Protein AF-A0A9P1M5T1-F1 (afdb_monomer_lite)

Sequence (153 aa):
MASPPPPTAIHLRQPTRHSHLLLRPLNAPEVPLSQATHLRFPHANNAVIPVAASTRFATSGGENAVNVRSIYFAWLNREVAIPEYNASAAKLNAELASAGGEGSAVHNLAFVERLDLIAWLEGASEESEYIKPLEGDRAGDAAARAPPRPRLG

Secondary structure (DSSP, 8-state):
-PPPPPPPEEE------S---------S----TTT-SEEEETTTTTEEEETT-EEEEE-TT-S-EEEHHHHHHHHHTTTS-HHHHHHHHHHHHHHHHHTT-TT-PPP---HHHHHHHHHHHTTS-S--TTBPPPTTGGGTTTGGGPPPPP---

Radius of gyration: 20.06 Å; chains: 1; bounding box: 44×50×68 Å

Structure (mmCIF, N/CA/C/O backbone):
data_AF-A0A9P1M5T1-F1
#
_entry.id   AF-A0A9P1M5T1-F1
#
loop_
_atom_site.group_PDB
_atom_site.id
_atom_site.type_symbol
_atom_site.label_atom_id
_atom_site.label_alt_id
_atom_site.label_comp_id
_atom_site.label_asym_id
_atom_site.label_entity_id
_atom_site.label_seq_id
_atom_site.pdbx_PDB_ins_code
_atom_site.Cartn_x
_atom_site.Cartn_y
_atom_site.Cartn_z
_atom_site.occupancy
_atom_site.B_iso_or_equiv
_atom_site.auth_seq_id
_atom_site.auth_comp_id
_atom_site.auth_asym_id
_atom_site.auth_atom_id
_atom_site.pdbx_PDB_model_num
ATOM 1 N N . MET A 1 1 ? -23.490 -17.708 23.118 1.00 45.53 1 MET A N 1
ATOM 2 C CA . MET A 1 1 ? -22.340 -17.576 22.197 1.00 45.53 1 MET A CA 1
ATOM 3 C C . MET A 1 1 ? -22.617 -16.379 21.303 1.00 45.53 1 MET A C 1
ATOM 5 O O . MET A 1 1 ? -23.613 -16.407 20.594 1.00 45.53 1 MET A O 1
ATOM 9 N N . ALA A 1 2 ? -21.850 -15.295 21.432 1.00 44.91 2 ALA A N 1
ATOM 10 C CA . ALA A 1 2 ? -22.025 -14.107 20.597 1.00 44.91 2 ALA A CA 1
ATOM 11 C C . ALA A 1 2 ? -21.508 -14.398 19.178 1.00 44.91 2 ALA A C 1
ATOM 13 O O . ALA A 1 2 ? -20.435 -14.979 19.025 1.00 44.91 2 ALA A O 1
ATOM 14 N N . SER A 1 3 ? -22.288 -14.034 18.158 1.00 34.41 3 SER A N 1
ATOM 15 C CA . SER A 1 3 ? -21.870 -14.105 16.754 1.00 34.41 3 SER A CA 1
ATOM 16 C C . SER A 1 3 ? -20.644 -13.209 16.538 1.00 34.41 3 SER A C 1
ATOM 18 O O . SER A 1 3 ? -20.644 -12.089 17.058 1.00 34.41 3 SER A O 1
ATOM 20 N N . PRO A 1 4 ? -19.618 -13.639 15.780 1.00 40.88 4 PRO A N 1
ATOM 21 C CA . PRO A 1 4 ? -18.522 -12.750 15.415 1.00 40.88 4 PRO A CA 1
ATOM 22 C C . PRO A 1 4 ? -19.064 -11.560 14.602 1.00 40.88 4 PRO A C 1
ATOM 24 O O . PRO A 1 4 ? -20.007 -11.739 13.819 1.00 40.88 4 PRO A O 1
ATOM 27 N N . PRO A 1 5 ? -18.516 -10.345 14.788 1.00 43.56 5 PRO A N 1
ATOM 28 C CA . PRO A 1 5 ? -18.918 -9.184 14.004 1.00 43.56 5 PRO A CA 1
ATOM 29 C C . PRO A 1 5 ? -18.584 -9.388 12.513 1.00 43.56 5 PRO A C 1
ATOM 31 O O . PRO A 1 5 ? -17.605 -10.067 12.189 1.00 43.56 5 PRO A O 1
ATOM 34 N N . PRO A 1 6 ? -19.382 -8.818 11.590 1.00 48.81 6 PRO A N 1
ATOM 35 C CA . PRO A 1 6 ? -19.120 -8.914 10.158 1.00 48.81 6 PRO A CA 1
ATOM 36 C C . PRO A 1 6 ? -17.822 -8.177 9.768 1.00 48.81 6 PRO A C 1
ATOM 38 O O . PRO A 1 6 ? -17.468 -7.181 10.401 1.00 48.81 6 PRO A O 1
ATOM 41 N N . PRO A 1 7 ? -17.113 -8.630 8.717 1.00 47.75 7 PRO A N 1
ATOM 42 C CA . PRO A 1 7 ? -15.858 -8.023 8.278 1.00 47.75 7 PRO A CA 1
ATOM 43 C C . PRO A 1 7 ? -16.073 -6.622 7.688 1.00 47.75 7 PRO A C 1
ATOM 45 O O . PRO A 1 7 ? -16.851 -6.446 6.752 1.00 47.75 7 PRO A O 1
ATOM 48 N N . THR A 1 8 ? -15.341 -5.634 8.202 1.00 67.19 8 THR A N 1
ATOM 49 C CA . THR A 1 8 ? -15.358 -4.242 7.723 1.00 67.19 8 THR A CA 1
ATOM 50 C C . THR A 1 8 ? -14.369 -4.033 6.572 1.00 67.19 8 THR A C 1
ATOM 52 O O . THR A 1 8 ? -13.182 -4.352 6.725 1.00 67.19 8 THR A O 1
ATOM 55 N N . ALA A 1 9 ? -14.834 -3.501 5.432 1.00 63.81 9 ALA A N 1
ATOM 56 C CA . ALA A 1 9 ? -14.066 -3.461 4.184 1.00 63.81 9 ALA A CA 1
ATOM 57 C C . ALA A 1 9 ? -13.968 -2.068 3.539 1.00 63.81 9 ALA A C 1
ATOM 59 O O . ALA A 1 9 ? -14.919 -1.291 3.571 1.00 63.81 9 ALA A O 1
ATOM 60 N N . ILE A 1 10 ? -12.836 -1.792 2.884 1.00 63.75 10 ILE A N 1
ATOM 61 C CA . ILE A 1 10 ? -12.654 -0.625 2.003 1.00 63.75 10 ILE A CA 1
ATOM 62 C C . ILE A 1 10 ? -12.825 -1.042 0.544 1.00 63.75 10 ILE A C 1
ATOM 64 O O . ILE A 1 10 ? -12.342 -2.098 0.125 1.00 63.75 10 ILE A O 1
ATOM 68 N N . HIS A 1 11 ? -13.496 -0.191 -0.232 1.00 55.16 11 HIS A N 1
ATOM 69 C CA . HIS A 1 11 ? -13.707 -0.364 -1.664 1.00 55.16 11 HIS A CA 1
ATOM 70 C C . HIS A 1 11 ? -12.703 0.477 -2.466 1.00 55.16 11 HIS A C 1
ATOM 72 O O . HIS A 1 11 ? -12.735 1.703 -2.411 1.00 55.16 11 HIS A O 1
ATOM 78 N N . LEU A 1 12 ? -11.855 -0.163 -3.278 1.00 51.12 12 LEU A N 1
ATOM 79 C CA . LEU A 1 12 ? -11.009 0.556 -4.237 1.00 51.12 12 LEU A CA 1
ATOM 80 C C . LEU A 1 12 ? -1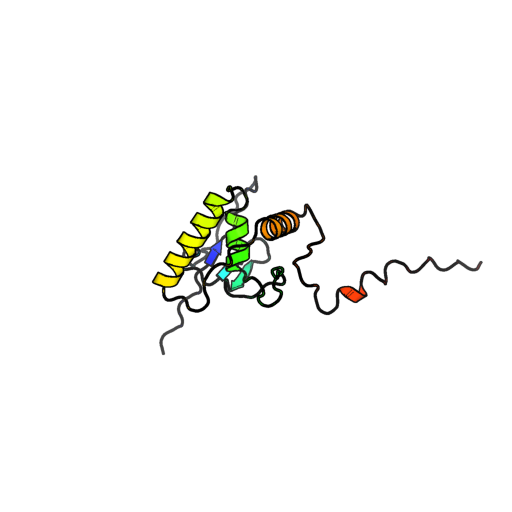1.865 0.997 -5.442 1.00 51.12 12 LEU A C 1
ATOM 82 O O . LEU A 1 12 ? -12.302 0.161 -6.237 1.00 51.12 12 LEU A O 1
ATOM 86 N N . ARG A 1 13 ? -12.124 2.304 -5.582 1.00 44.94 13 ARG A N 1
ATOM 87 C CA . ARG A 1 13 ? -12.742 2.896 -6.784 1.00 44.94 13 ARG A CA 1
ATOM 88 C C . ARG A 1 13 ? -11.647 3.425 -7.713 1.00 44.94 13 ARG A C 1
ATOM 90 O O . ARG A 1 13 ? -10.882 4.295 -7.315 1.00 44.94 13 ARG A O 1
ATOM 97 N N . GLN A 1 14 ? -11.599 2.933 -8.950 1.00 43.69 14 GLN A N 1
ATOM 98 C CA . GLN A 1 14 ? -10.893 3.601 -10.051 1.00 43.69 14 GLN A CA 1
ATOM 99 C C . GLN A 1 14 ? -11.877 4.450 -10.879 1.00 43.69 14 GLN A C 1
ATOM 101 O O . GLN A 1 14 ? -13.078 4.158 -10.863 1.00 43.69 14 GLN A O 1
ATOM 106 N N . PRO A 1 15 ? -11.413 5.495 -11.596 1.00 40.69 15 PRO A N 1
ATOM 107 C CA . PRO A 1 15 ? -12.264 6.320 -12.443 1.00 40.69 15 PRO A CA 1
ATOM 108 C C . PRO A 1 15 ? -12.523 5.608 -13.776 1.00 40.69 15 PRO A C 1
ATOM 110 O O . PRO A 1 15 ? -11.930 5.930 -14.800 1.00 40.69 15 PRO A O 1
ATOM 113 N N . THR A 1 16 ? -13.428 4.634 -13.796 1.00 44.62 16 THR A N 1
ATOM 114 C CA . THR A 1 16 ? -13.945 4.108 -15.060 1.00 44.62 16 THR A CA 1
ATOM 115 C C . THR A 1 16 ? -15.142 4.937 -15.504 1.00 44.62 16 THR A C 1
ATOM 117 O O . THR A 1 16 ? -16.224 4.920 -14.916 1.00 44.62 16 THR A O 1
ATOM 120 N N . ARG A 1 17 ? -14.932 5.700 -16.584 1.00 53.38 17 ARG A N 1
ATOM 121 C CA . ARG A 1 17 ? -16.018 6.168 -17.444 1.00 53.38 17 ARG A CA 1
ATOM 122 C C . ARG A 1 17 ? -16.860 4.952 -17.856 1.00 53.38 17 ARG A C 1
ATOM 124 O O . ARG A 1 17 ? -16.313 3.971 -18.340 1.00 53.38 17 ARG A O 1
ATOM 131 N N . HIS A 1 18 ? -18.173 5.134 -17.764 1.00 43.47 18 HIS A N 1
ATOM 132 C CA . HIS A 1 18 ? -19.270 4.329 -18.310 1.00 43.47 18 HIS A CA 1
ATOM 133 C C . HIS A 1 18 ? -19.909 3.221 -17.450 1.00 43.47 18 HIS A C 1
ATOM 135 O O . HIS A 1 18 ? -19.375 2.141 -17.232 1.00 43.47 18 HIS A O 1
ATOM 141 N N . SER A 1 19 ? -21.178 3.532 -17.149 1.00 43.72 19 SER A N 1
ATOM 142 C CA . SER A 1 19 ? -22.359 2.661 -17.199 1.00 43.72 19 SER A CA 1
ATOM 143 C C . SER A 1 19 ? -22.748 1.884 -15.941 1.00 43.72 19 SER A C 1
ATOM 145 O O . SER A 1 19 ? -22.514 0.696 -15.764 1.00 43.72 19 SER A O 1
ATOM 147 N N . HIS A 1 20 ? -23.470 2.640 -15.117 1.00 69.25 20 HIS A N 1
ATOM 148 C CA . HIS A 1 20 ? -24.554 2.275 -14.211 1.00 69.25 20 HIS A CA 1
ATOM 149 C C . HIS A 1 20 ? -25.398 1.054 -14.638 1.00 69.25 20 HIS A C 1
ATOM 151 O O . HIS A 1 20 ? -26.115 1.150 -15.626 1.00 69.25 20 HIS A O 1
ATOM 157 N N . LEU A 1 21 ? -25.410 -0.012 -13.823 1.00 42.72 21 LEU A N 1
ATOM 158 C CA . LEU A 1 21 ? -26.561 -0.908 -13.599 1.00 42.72 21 LEU A CA 1
ATOM 159 C C . LEU A 1 21 ? -26.495 -1.532 -12.182 1.00 42.72 21 LEU A C 1
ATOM 161 O O . LEU A 1 21 ? -25.832 -2.529 -11.925 1.00 42.72 21 LEU A O 1
ATOM 165 N N . LEU A 1 22 ? -27.149 -0.827 -11.258 1.00 53.03 22 LEU A N 1
ATOM 166 C CA . LEU A 1 22 ? -27.999 -1.258 -10.137 1.00 53.03 22 LEU A CA 1
ATOM 167 C C . LEU A 1 22 ? -27.787 -2.612 -9.394 1.00 53.03 22 LEU A C 1
ATOM 169 O O . LEU A 1 22 ? -28.051 -3.693 -9.905 1.00 53.03 22 LEU A O 1
ATOM 173 N N . LEU A 1 23 ? -27.561 -2.436 -8.077 1.00 50.22 23 LEU A N 1
ATOM 174 C CA . LEU A 1 23 ? -28.155 -3.133 -6.913 1.00 50.22 23 LEU A CA 1
ATOM 175 C C . LEU A 1 23 ? -27.568 -4.477 -6.430 1.00 50.22 23 LEU A C 1
ATOM 177 O O . LEU A 1 23 ? -28.060 -5.559 -6.738 1.00 50.22 23 LEU A O 1
ATOM 181 N N . ARG A 1 24 ? -26.651 -4.381 -5.454 1.00 46.03 24 ARG A N 1
ATOM 182 C CA . ARG A 1 24 ? -26.610 -5.272 -4.274 1.00 46.03 24 ARG A CA 1
ATOM 183 C C . ARG A 1 24 ? -26.333 -4.434 -3.017 1.00 46.03 24 ARG A C 1
ATOM 185 O O . ARG A 1 24 ? -25.460 -3.570 -3.087 1.00 46.03 24 ARG A O 1
ATOM 192 N N . PRO A 1 25 ? -27.008 -4.664 -1.875 1.00 50.62 25 PRO A N 1
ATOM 193 C CA . PRO A 1 25 ? -26.605 -4.058 -0.613 1.00 50.62 25 PRO A CA 1
ATOM 194 C C . PRO A 1 25 ? -25.307 -4.737 -0.153 1.00 50.62 25 PRO A C 1
ATOM 196 O O . PRO A 1 25 ? -25.270 -5.926 0.159 1.00 50.62 25 PRO A O 1
ATOM 199 N N . LEU A 1 26 ? -24.207 -3.990 -0.193 1.00 48.00 26 LEU A N 1
ATOM 200 C CA . LEU A 1 26 ? -22.866 -4.438 0.177 1.00 48.00 26 LEU A CA 1
ATOM 201 C C . LEU A 1 26 ? -22.722 -4.213 1.685 1.00 48.00 26 LEU A C 1
ATOM 203 O O . LEU A 1 26 ? -22.182 -3.199 2.098 1.00 48.00 26 LEU A O 1
ATOM 207 N N . ASN A 1 27 ? -23.307 -5.083 2.509 1.00 56.22 27 ASN A N 1
ATOM 208 C CA . ASN A 1 27 ? -23.524 -4.790 3.931 1.00 56.22 27 ASN A CA 1
ATOM 209 C C . ASN A 1 27 ? -22.268 -4.984 4.812 1.00 56.22 27 ASN A C 1
ATOM 211 O O . ASN A 1 27 ? -22.270 -5.758 5.764 1.00 56.22 27 ASN A O 1
ATOM 215 N N . ALA A 1 28 ? -21.198 -4.260 4.489 1.00 56.06 28 ALA A N 1
ATOM 216 C CA . ALA A 1 28 ? -20.172 -3.857 5.437 1.00 56.06 28 ALA A CA 1
ATOM 217 C C . ALA A 1 28 ? -20.010 -2.336 5.295 1.00 56.06 28 ALA A C 1
ATOM 219 O O . ALA A 1 28 ? -19.860 -1.866 4.164 1.00 56.06 28 ALA A O 1
ATOM 220 N N . PRO A 1 29 ? -20.085 -1.558 6.388 1.00 64.75 29 PRO A N 1
ATOM 221 C CA . PRO A 1 29 ? -19.858 -0.125 6.305 1.00 64.75 29 PRO A CA 1
ATOM 222 C C . PRO A 1 29 ? -18.446 0.125 5.770 1.00 64.75 29 PRO A C 1
ATOM 224 O O . PRO A 1 29 ? -17.488 -0.521 6.198 1.00 64.75 29 PRO A O 1
ATOM 227 N N . GLU A 1 30 ? -18.331 1.045 4.816 1.00 71.06 30 GLU A N 1
ATOM 228 C CA . GLU A 1 30 ? -17.032 1.568 4.413 1.00 71.06 30 GLU A CA 1
ATOM 229 C C . GLU A 1 30 ? -16.430 2.296 5.614 1.00 71.06 30 GLU A C 1
ATOM 231 O O . GLU A 1 30 ? -17.093 3.117 6.252 1.00 71.06 30 GLU A O 1
ATOM 236 N N . VAL A 1 31 ? -15.188 1.959 5.947 1.00 84.06 31 VAL A N 1
ATOM 237 C CA . VAL A 1 31 ? -14.485 2.539 7.092 1.00 84.06 31 VAL A CA 1
ATOM 238 C C . VAL A 1 31 ? -13.118 3.066 6.689 1.00 84.06 31 VAL A C 1
ATOM 240 O O . VAL A 1 31 ? -12.552 2.601 5.702 1.00 84.06 31 VAL A O 1
ATOM 243 N N . PRO A 1 32 ? -12.543 4.007 7.452 1.00 87.50 32 PRO A N 1
ATOM 244 C CA . PRO A 1 32 ? -11.163 4.432 7.261 1.00 87.50 32 PRO A CA 1
ATOM 245 C C . PRO A 1 32 ? -10.167 3.265 7.334 1.00 87.50 32 PRO A C 1
ATOM 247 O O . PRO A 1 32 ? -10.408 2.256 8.001 1.00 87.50 32 PRO A O 1
ATOM 250 N N . LEU A 1 33 ? -8.997 3.420 6.699 1.00 88.69 33 LEU A N 1
ATOM 251 C CA . LEU A 1 33 ? -7.944 2.389 6.678 1.00 88.69 33 LEU A CA 1
ATOM 252 C C . LEU A 1 33 ? -7.439 2.017 8.081 1.00 88.69 33 LEU A C 1
ATOM 254 O O . LEU A 1 33 ? -7.001 0.885 8.290 1.00 88.69 33 LEU A O 1
ATOM 258 N N . SER A 1 34 ? -7.573 2.934 9.043 1.00 88.75 34 SER A N 1
ATOM 259 C CA . SER A 1 34 ? -7.295 2.716 10.464 1.00 88.75 34 SER A CA 1
ATOM 260 C C . SER A 1 34 ? -8.258 1.737 11.151 1.00 88.75 34 SER A C 1
ATOM 262 O O . SER A 1 34 ? -7.917 1.174 12.185 1.00 88.75 34 SER A O 1
ATOM 264 N N . GLN A 1 35 ? -9.436 1.484 10.573 1.00 87.12 35 GLN A N 1
ATOM 265 C CA . GLN A 1 35 ? -10.468 0.585 11.113 1.00 87.12 35 GLN A CA 1
ATOM 266 C C . GLN A 1 35 ? -10.740 -0.632 10.216 1.00 87.12 35 GLN A C 1
ATOM 268 O O . GLN A 1 35 ? -11.452 -1.559 10.607 1.00 87.12 35 GLN A O 1
ATOM 273 N N . ALA A 1 36 ? -10.203 -0.638 8.997 1.00 87.50 36 ALA A N 1
ATOM 274 C CA . ALA A 1 36 ? -10.430 -1.709 8.043 1.00 87.50 36 ALA A CA 1
ATOM 275 C C . ALA A 1 36 ? -9.715 -3.000 8.457 1.00 87.50 36 ALA A C 1
ATOM 277 O O . ALA A 1 36 ? -8.554 -2.990 8.878 1.00 87.50 36 ALA A O 1
ATOM 278 N N . THR A 1 37 ? -10.405 -4.125 8.261 1.00 88.75 37 THR A N 1
ATOM 279 C CA . THR A 1 37 ? -9.846 -5.477 8.439 1.00 88.75 37 THR A CA 1
ATOM 280 C C . THR A 1 37 ? -9.628 -6.176 7.102 1.00 88.75 37 THR A C 1
ATOM 282 O O . THR A 1 37 ? -8.746 -7.026 6.987 1.00 88.75 37 THR A O 1
ATOM 285 N N . HIS A 1 38 ? -10.387 -5.791 6.073 1.00 89.62 38 HIS A N 1
ATOM 286 C CA . HIS A 1 38 ? -10.308 -6.373 4.740 1.00 89.62 38 HIS A CA 1
ATOM 287 C C . HIS A 1 38 ? -10.339 -5.294 3.648 1.00 89.62 38 HIS A C 1
ATOM 289 O O . HIS A 1 38 ? -10.915 -4.221 3.819 1.00 89.62 38 HIS A O 1
ATOM 295 N N . LEU A 1 39 ? -9.743 -5.594 2.499 1.00 88.56 39 LEU A N 1
ATOM 296 C CA . LEU A 1 39 ? -9.976 -4.881 1.247 1.00 88.56 39 LEU A CA 1
ATOM 297 C C . LEU A 1 39 ? -10.872 -5.722 0.360 1.00 88.56 39 LEU A C 1
ATOM 299 O O . LEU A 1 39 ? -10.714 -6.943 0.285 1.00 88.56 39 LEU A O 1
ATOM 303 N N . ARG A 1 40 ? -11.791 -5.060 -0.336 1.00 86.56 40 ARG A N 1
ATOM 304 C CA . ARG A 1 40 ? -12.683 -5.716 -1.280 1.00 86.56 40 ARG A CA 1
ATOM 305 C C . ARG A 1 40 ? -12.437 -5.211 -2.692 1.00 86.56 40 ARG A C 1
ATOM 307 O O . ARG A 1 40 ? -12.441 -4.007 -2.940 1.00 86.56 40 ARG A O 1
ATOM 314 N N . PHE A 1 41 ? -12.333 -6.153 -3.624 1.00 83.12 41 PHE A N 1
ATOM 315 C CA . PHE A 1 41 ? -12.131 -5.906 -5.047 1.00 83.12 41 PHE A CA 1
ATOM 316 C C . PHE A 1 41 ? -13.362 -6.385 -5.832 1.00 83.12 41 PHE A C 1
ATOM 318 O O . PHE A 1 41 ? -13.436 -7.551 -6.221 1.00 83.12 41 PHE A O 1
ATOM 325 N N . PRO A 1 42 ? -14.360 -5.512 -6.082 1.00 79.12 42 PRO A N 1
ATOM 326 C CA . PRO A 1 42 ? -15.615 -5.905 -6.731 1.00 79.12 42 PRO A CA 1
ATOM 327 C C . PRO A 1 42 ? -15.391 -6.484 -8.132 1.00 79.12 42 PRO A C 1
ATOM 329 O O . PRO A 1 42 ? -16.042 -7.450 -8.519 1.00 79.12 42 PRO A O 1
ATOM 332 N N . HIS A 1 43 ? -14.431 -5.910 -8.858 1.00 77.75 43 HIS A N 1
ATOM 333 C CA . HIS A 1 43 ? -14.109 -6.248 -10.243 1.00 77.75 43 HIS A CA 1
ATOM 334 C C . HIS A 1 43 ? -13.210 -7.488 -10.375 1.00 77.75 43 HIS A C 1
ATOM 336 O O . HIS A 1 43 ? -13.115 -8.057 -11.454 1.00 77.75 43 HIS A O 1
ATOM 342 N N . ALA A 1 44 ? -12.597 -7.945 -9.279 1.00 77.75 44 ALA A N 1
ATOM 343 C CA . ALA A 1 44 ? -11.787 -9.159 -9.231 1.00 77.75 44 ALA A CA 1
ATOM 344 C C . ALA A 1 44 ? -12.579 -10.282 -8.547 1.00 77.75 44 ALA A C 1
ATOM 346 O O . ALA A 1 44 ? -12.223 -10.740 -7.466 1.00 77.75 44 ALA A O 1
ATOM 347 N N . ASN A 1 45 ? -13.715 -10.666 -9.138 1.00 82.00 45 ASN A N 1
ATOM 348 C CA . ASN A 1 45 ? -14.603 -11.715 -8.618 1.00 82.00 45 ASN A CA 1
ATOM 349 C C . ASN A 1 45 ? -15.040 -11.509 -7.147 1.00 82.00 45 ASN A C 1
ATOM 351 O O . ASN A 1 45 ? -15.163 -12.460 -6.380 1.00 82.00 45 ASN A O 1
ATOM 355 N N . ASN A 1 46 ? -15.253 -10.254 -6.728 1.00 80.56 46 ASN A N 1
ATOM 356 C CA . ASN A 1 46 ? -15.515 -9.899 -5.326 1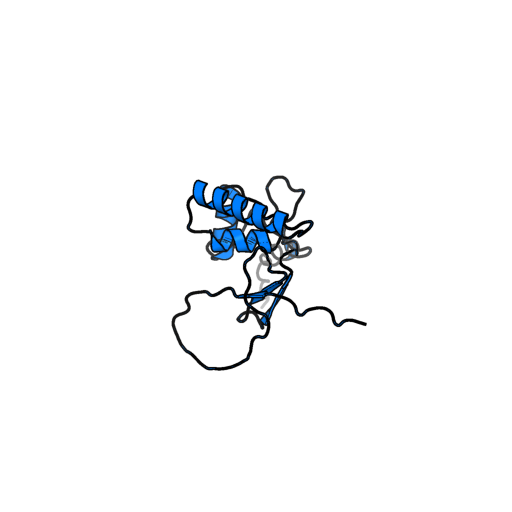.00 80.56 46 ASN A CA 1
ATOM 357 C C . ASN A 1 46 ? -14.463 -10.426 -4.330 1.00 80.56 46 ASN A C 1
ATOM 359 O O . ASN A 1 46 ? -14.814 -10.730 -3.190 1.00 80.56 46 ASN A O 1
ATOM 363 N N . ALA A 1 47 ? -13.190 -10.513 -4.726 1.00 85.25 47 ALA A N 1
ATOM 364 C CA . ALA A 1 47 ? -12.122 -10.932 -3.828 1.00 85.25 47 ALA A CA 1
ATOM 365 C C . ALA A 1 47 ? -12.086 -10.060 -2.563 1.00 85.25 47 ALA A C 1
ATOM 367 O O . ALA A 1 47 ? -12.194 -8.830 -2.627 1.00 85.25 47 ALA A O 1
ATOM 368 N N . VAL A 1 48 ? -11.934 -10.719 -1.415 1.00 89.56 48 VAL A N 1
ATOM 369 C CA . VAL A 1 48 ? -11.811 -10.096 -0.097 1.00 89.56 48 VAL A CA 1
ATOM 370 C C . VAL A 1 48 ? -10.478 -10.534 0.488 1.00 89.56 48 VAL A C 1
ATOM 372 O O . VAL A 1 48 ? -10.237 -11.728 0.649 1.00 89.56 48 VAL A O 1
ATOM 375 N N . ILE A 1 49 ? -9.605 -9.575 0.775 1.00 90.12 49 ILE A N 1
ATOM 376 C CA . ILE A 1 49 ? -8.233 -9.836 1.217 1.00 90.12 49 ILE A CA 1
ATOM 377 C C . ILE A 1 49 ? -8.027 -9.181 2.586 1.00 90.12 49 ILE A C 1
ATOM 379 O O . ILE A 1 49 ? -8.327 -7.992 2.717 1.00 90.12 49 ILE A O 1
ATOM 383 N N . PRO A 1 50 ? -7.523 -9.894 3.610 1.00 91.62 50 PRO A N 1
ATOM 384 C CA . PRO A 1 50 ? -7.189 -9.281 4.892 1.00 91.62 50 PRO A CA 1
ATOM 385 C C . PRO A 1 50 ? -6.135 -8.182 4.723 1.00 91.62 50 PRO A C 1
ATOM 387 O O . PRO A 1 50 ? -5.111 -8.396 4.077 1.00 91.62 50 PRO A O 1
ATOM 390 N N . VAL A 1 51 ? -6.334 -7.014 5.338 1.00 91.31 51 VAL A N 1
ATOM 391 C CA . VAL A 1 51 ? -5.373 -5.894 5.228 1.00 91.31 51 VAL A CA 1
ATOM 392 C C . VAL A 1 51 ? -4.016 -6.223 5.862 1.00 91.31 51 VAL A C 1
ATOM 394 O O . VAL A 1 51 ? -2.995 -5.668 5.470 1.00 91.31 51 VAL A O 1
ATOM 397 N N . ALA A 1 52 ? -3.994 -7.139 6.831 1.00 90.56 52 ALA A N 1
ATOM 398 C CA . ALA A 1 52 ? -2.777 -7.595 7.496 1.00 90.56 52 ALA A CA 1
ATOM 399 C C . ALA A 1 52 ? -2.037 -8.700 6.721 1.00 90.56 52 ALA A C 1
ATOM 401 O O . ALA A 1 52 ? -0.952 -9.096 7.133 1.00 90.56 52 ALA A O 1
ATOM 402 N N . ALA A 1 53 ? -2.599 -9.208 5.616 1.00 90.69 53 ALA A N 1
ATOM 403 C CA . ALA A 1 53 ? -1.960 -10.265 4.840 1.00 90.69 53 ALA A CA 1
ATOM 404 C C . ALA A 1 53 ? -0.625 -9.782 4.254 1.00 90.69 53 ALA A C 1
ATOM 406 O O . ALA A 1 53 ? -0.552 -8.690 3.685 1.00 90.69 53 ALA A O 1
ATOM 407 N N . SER A 1 54 ? 0.417 -10.603 4.378 1.00 91.19 54 SER A N 1
ATOM 408 C CA . SER A 1 54 ? 1.720 -10.351 3.758 1.00 91.19 54 SER A CA 1
ATOM 409 C C . SER A 1 54 ? 1.626 -10.419 2.238 1.00 91.19 54 SER A C 1
ATOM 411 O O . SER A 1 54 ? 0.914 -11.259 1.685 1.00 91.19 54 SER A O 1
ATOM 413 N N . THR A 1 55 ? 2.370 -9.554 1.555 1.00 92.12 55 THR A N 1
ATOM 414 C CA . THR A 1 55 ? 2.503 -9.585 0.094 1.00 92.12 55 THR A CA 1
ATOM 415 C C . THR A 1 55 ? 3.859 -10.149 -0.324 1.00 92.12 55 THR A C 1
ATOM 417 O O . THR A 1 55 ? 4.717 -10.447 0.504 1.00 92.12 55 THR A O 1
ATOM 420 N N . ARG A 1 56 ? 4.061 -10.304 -1.635 1.00 91.19 56 ARG A N 1
ATOM 421 C CA . ARG A 1 56 ? 5.365 -10.671 -2.202 1.00 91.19 56 ARG A CA 1
ATOM 422 C C . ARG A 1 56 ? 6.345 -9.497 -2.250 1.00 91.19 56 ARG A C 1
ATOM 424 O O . ARG A 1 56 ? 7.526 -9.730 -2.480 1.00 91.19 56 ARG A O 1
ATOM 431 N N . PHE A 1 57 ? 5.864 -8.272 -2.042 1.00 91.81 57 PHE A N 1
ATOM 432 C CA . PHE A 1 57 ? 6.698 -7.081 -2.013 1.00 91.81 57 PHE A CA 1
ATOM 433 C C . PHE A 1 57 ? 7.488 -7.041 -0.699 1.00 91.81 57 PHE A C 1
ATOM 435 O O . PHE A 1 57 ? 6.903 -7.073 0.387 1.00 91.81 57 PHE A O 1
ATOM 442 N N . ALA A 1 58 ? 8.811 -6.997 -0.784 1.00 90.06 58 ALA A N 1
ATOM 443 C CA . ALA A 1 58 ? 9.726 -6.965 0.346 1.00 90.06 58 ALA A CA 1
ATOM 444 C C . ALA A 1 58 ? 10.731 -5.832 0.153 1.00 90.06 58 ALA A C 1
ATOM 446 O O . ALA A 1 58 ? 11.278 -5.671 -0.931 1.00 90.06 58 ALA A O 1
ATOM 447 N N . THR A 1 59 ? 10.981 -5.064 1.207 1.00 87.88 59 THR A N 1
ATOM 448 C CA . THR A 1 59 ? 11.928 -3.943 1.173 1.00 87.88 59 THR A CA 1
ATOM 449 C C . THR A 1 59 ? 13.377 -4.417 1.093 1.00 87.88 59 THR A C 1
ATOM 451 O O . THR A 1 59 ? 13.673 -5.578 1.397 1.00 87.88 59 THR A O 1
ATOM 454 N N . SER A 1 60 ? 14.306 -3.524 0.724 1.00 74.38 60 SER A N 1
ATOM 455 C CA . SER A 1 60 ? 15.737 -3.862 0.553 1.00 74.38 60 SER A CA 1
ATOM 456 C C . SER A 1 60 ? 16.388 -4.504 1.793 1.00 74.38 60 SER A C 1
ATOM 458 O O . SER A 1 60 ? 17.406 -5.177 1.662 1.00 74.38 60 SER A O 1
ATOM 460 N N . GLY A 1 61 ? 15.807 -4.337 2.988 1.00 66.44 61 GLY A N 1
ATOM 461 C CA . GLY A 1 61 ? 16.255 -4.980 4.232 1.00 66.44 61 GLY A CA 1
ATOM 462 C C . GLY A 1 61 ? 15.842 -6.451 4.394 1.00 66.44 61 GLY A C 1
ATOM 463 O O . GLY A 1 61 ? 16.212 -7.076 5.379 1.00 66.44 61 GLY A O 1
ATOM 464 N N . GLY A 1 62 ? 15.069 -7.012 3.458 1.00 58.00 62 GLY A N 1
ATOM 465 C CA . GLY A 1 62 ? 14.836 -8.452 3.283 1.00 58.00 62 GLY A CA 1
ATOM 466 C C . GLY A 1 62 ? 13.953 -9.162 4.317 1.00 58.00 62 GLY A C 1
ATOM 467 O O . GLY A 1 62 ? 13.333 -10.174 3.972 1.00 58.00 62 GLY A O 1
ATOM 468 N N . GLU A 1 63 ? 13.853 -8.653 5.546 1.00 59.44 63 GLU A N 1
ATOM 469 C CA . GLU A 1 63 ? 13.249 -9.398 6.659 1.00 59.44 63 GLU A CA 1
ATOM 470 C C . GLU A 1 63 ? 11.723 -9.302 6.744 1.00 59.44 63 GLU A C 1
ATOM 472 O O . GLU A 1 63 ? 11.094 -10.237 7.231 1.00 59.44 63 GLU A O 1
ATOM 477 N N . ASN A 1 64 ? 11.091 -8.245 6.222 1.00 67.81 64 ASN A N 1
ATOM 478 C CA . ASN A 1 64 ? 9.652 -8.046 6.409 1.00 67.81 64 ASN A CA 1
ATOM 479 C C . ASN A 1 64 ? 8.911 -7.850 5.086 1.00 67.81 64 ASN A C 1
ATOM 481 O O . ASN A 1 64 ? 9.058 -6.834 4.407 1.00 67.81 64 ASN A O 1
ATOM 485 N N . ALA A 1 65 ? 8.080 -8.836 4.740 1.00 82.19 65 ALA A N 1
ATOM 486 C CA . ALA A 1 65 ? 7.099 -8.703 3.673 1.00 82.19 65 ALA A CA 1
ATOM 487 C C . ALA A 1 65 ? 6.125 -7.566 4.003 1.00 82.19 65 ALA A C 1
ATOM 489 O O . ALA A 1 65 ? 5.572 -7.494 5.103 1.00 82.19 65 ALA A O 1
ATOM 490 N N . VAL A 1 66 ? 5.899 -6.682 3.038 1.00 91.44 66 VAL A N 1
ATOM 491 C CA . VAL A 1 66 ? 4.989 -5.551 3.193 1.00 91.44 66 VAL A CA 1
ATOM 492 C C . VAL A 1 66 ? 3.558 -6.078 3.149 1.00 91.44 66 VAL A C 1
ATOM 494 O O . VAL A 1 66 ? 3.203 -6.855 2.264 1.00 91.44 66 VAL A O 1
ATOM 497 N N . ASN A 1 67 ? 2.727 -5.694 4.118 1.00 92.38 67 ASN A N 1
ATOM 498 C CA . ASN A 1 67 ? 1.335 -6.139 4.170 1.00 92.38 67 ASN A CA 1
ATOM 499 C C . ASN A 1 67 ? 0.436 -5.376 3.181 1.00 92.38 67 ASN A C 1
ATOM 501 O O . ASN A 1 67 ? 0.761 -4.284 2.707 1.00 92.38 67 ASN A O 1
ATOM 505 N N . VAL A 1 68 ? -0.738 -5.941 2.904 1.00 93.81 68 VAL A N 1
ATOM 506 C CA . VAL A 1 68 ? -1.741 -5.377 1.990 1.00 93.81 68 VAL A CA 1
ATOM 507 C C . VAL A 1 68 ? -2.151 -3.951 2.381 1.00 93.81 68 VAL A C 1
ATOM 509 O O . VAL A 1 68 ? -2.312 -3.108 1.499 1.00 93.81 68 VAL A O 1
ATOM 512 N N . AR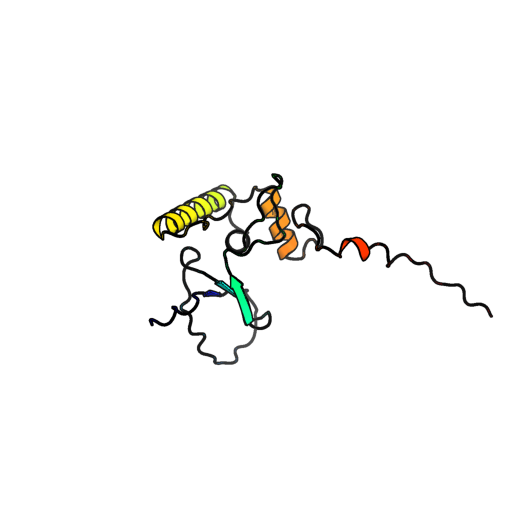G A 1 69 ? -2.272 -3.640 3.682 1.00 93.75 69 ARG A N 1
ATOM 513 C CA . ARG A 1 69 ? -2.591 -2.288 4.177 1.00 93.75 69 ARG A CA 1
ATOM 514 C C . ARG A 1 69 ? -1.577 -1.263 3.679 1.00 93.75 69 ARG A C 1
ATOM 516 O O . ARG A 1 69 ? -1.968 -0.195 3.219 1.00 93.75 69 ARG A O 1
ATOM 523 N N . SER A 1 70 ? -0.294 -1.597 3.762 1.00 94.81 70 SER A N 1
ATOM 524 C CA . SER A 1 70 ? 0.814 -0.716 3.386 1.00 94.81 70 SER A CA 1
ATOM 525 C C . SER A 1 70 ? 0.886 -0.514 1.871 1.00 94.81 70 SER A C 1
ATOM 527 O O . SER A 1 70 ? 1.033 0.618 1.417 1.00 94.81 70 SER A O 1
ATOM 529 N N . ILE A 1 71 ? 0.686 -1.581 1.087 1.00 95.25 71 ILE A N 1
ATOM 530 C CA . ILE A 1 71 ? 0.602 -1.492 -0.381 1.00 95.25 71 ILE A CA 1
ATOM 531 C C . ILE A 1 71 ? -0.564 -0.594 -0.806 1.00 95.25 71 ILE A C 1
ATOM 533 O O . ILE A 1 71 ? -0.405 0.312 -1.621 1.00 95.25 71 ILE A O 1
ATOM 537 N N . TYR A 1 72 ? -1.736 -0.794 -0.203 1.00 95.12 72 TYR A N 1
ATOM 538 C CA . TYR A 1 72 ? -2.914 0.016 -0.490 1.00 95.12 72 TYR A CA 1
ATOM 539 C C . TYR A 1 72 ? -2.737 1.480 -0.073 1.00 95.12 72 TYR A C 1
ATOM 541 O O . TYR A 1 72 ? -3.103 2.390 -0.816 1.00 95.12 72 TYR A O 1
ATOM 549 N N . PHE A 1 73 ? -2.129 1.721 1.090 1.00 96.06 73 PHE A N 1
ATOM 550 C CA . PHE A 1 73 ? -1.774 3.061 1.546 1.00 96.06 73 PHE A CA 1
ATOM 551 C C . PHE A 1 73 ? -0.841 3.774 0.552 1.00 96.06 73 PHE A C 1
ATOM 553 O O . PHE A 1 73 ? -1.088 4.934 0.215 1.00 96.06 73 PHE A O 1
ATOM 560 N N . ALA A 1 74 ? 0.187 3.086 0.043 1.00 96.50 74 ALA A N 1
ATOM 561 C CA . ALA A 1 74 ? 1.092 3.632 -0.967 1.00 96.50 74 ALA A CA 1
ATOM 562 C C . ALA A 1 74 ? 0.356 3.987 -2.267 1.00 96.50 74 ALA A C 1
ATOM 564 O O . ALA A 1 74 ? 0.555 5.078 -2.799 1.00 96.50 74 ALA A O 1
ATOM 565 N N . TRP A 1 75 ? -0.551 3.118 -2.720 1.00 95.56 75 TRP A N 1
ATOM 566 C CA . TRP A 1 75 ? -1.377 3.348 -3.906 1.00 95.56 75 TRP A CA 1
ATOM 567 C C . TRP A 1 75 ? -2.295 4.573 -3.779 1.00 95.56 75 TRP A C 1
ATOM 569 O O . TRP A 1 75 ? -2.361 5.407 -4.689 1.00 95.56 75 TRP A O 1
ATOM 579 N N . LEU A 1 76 ? -2.989 4.709 -2.643 1.00 95.00 76 LEU A N 1
ATOM 580 C CA . LEU A 1 76 ? -3.871 5.852 -2.377 1.00 95.00 76 LEU A CA 1
ATOM 581 C C . LEU A 1 76 ? -3.117 7.181 -2.367 1.00 95.00 76 LEU A C 1
ATOM 583 O O . LEU A 1 76 ? -3.664 8.202 -2.769 1.00 95.00 76 LEU A O 1
ATOM 587 N N . ASN A 1 77 ? -1.862 7.161 -1.924 1.00 96.06 77 ASN A N 1
ATOM 588 C CA . ASN A 1 77 ? -1.030 8.348 -1.823 1.00 96.06 77 ASN A CA 1
ATOM 589 C C . ASN A 1 77 ? -0.038 8.463 -2.986 1.00 96.06 77 ASN A C 1
ATOM 591 O O . ASN A 1 77 ? 0.897 9.238 -2.872 1.00 96.06 77 ASN A O 1
ATOM 595 N N . ARG A 1 78 ? -0.164 7.718 -4.093 1.00 95.25 78 ARG A N 1
ATOM 596 C CA . ARG A 1 78 ? 0.892 7.636 -5.130 1.00 95.25 78 ARG A CA 1
ATOM 597 C C . ARG A 1 78 ? 1.245 8.964 -5.812 1.00 95.25 78 ARG A C 1
ATOM 599 O O . ARG A 1 78 ? 2.366 9.135 -6.268 1.00 95.25 78 ARG A O 1
ATOM 606 N N . GLU A 1 79 ? 0.322 9.917 -5.805 1.00 94.75 79 GLU A N 1
ATOM 607 C CA . GLU A 1 79 ? 0.476 11.221 -6.463 1.00 94.75 79 GLU A CA 1
ATOM 608 C C . GLU A 1 79 ? 0.947 12.335 -5.512 1.00 94.75 79 GLU A C 1
ATOM 610 O O . GLU A 1 79 ? 1.237 13.441 -5.960 1.00 94.75 79 GLU A O 1
ATOM 615 N N . VAL A 1 80 ? 1.042 12.072 -4.202 1.00 94.75 80 VAL A N 1
ATOM 616 C CA . VAL A 1 80 ? 1.497 13.089 -3.240 1.00 94.75 80 VAL A CA 1
ATOM 617 C C . VAL A 1 80 ? 3.024 13.144 -3.178 1.00 94.75 80 VAL A C 1
ATOM 619 O O . VAL A 1 80 ? 3.713 12.133 -3.389 1.00 94.75 80 VAL A O 1
ATOM 622 N N . ALA A 1 81 ? 3.561 14.324 -2.871 1.00 95.12 81 ALA A N 1
ATOM 623 C CA . ALA A 1 81 ? 4.992 14.511 -2.683 1.00 95.12 81 ALA A CA 1
ATOM 624 C C . ALA A 1 81 ? 5.495 13.817 -1.401 1.00 95.12 81 ALA A C 1
ATOM 626 O O . ALA A 1 81 ? 4.733 13.406 -0.524 1.00 95.12 81 ALA A O 1
ATOM 627 N N . ILE A 1 82 ? 6.810 13.595 -1.337 1.00 92.50 82 ILE A N 1
ATOM 628 C CA . ILE A 1 82 ? 7.445 12.770 -0.296 1.00 92.50 82 ILE A CA 1
ATOM 629 C C . ILE A 1 82 ? 7.139 13.280 1.128 1.00 92.50 82 ILE A C 1
ATOM 631 O O . ILE A 1 82 ? 6.801 12.449 1.978 1.00 92.50 82 ILE A O 1
ATOM 635 N N . PRO A 1 83 ? 7.212 14.596 1.428 1.00 96.19 83 PRO A N 1
ATOM 636 C CA . PRO A 1 83 ? 6.875 15.099 2.761 1.00 96.19 83 PRO A CA 1
ATOM 637 C C . PRO A 1 83 ? 5.433 14.774 3.176 1.00 96.19 83 PRO A C 1
ATOM 639 O O . PRO A 1 83 ? 5.194 14.333 4.300 1.00 96.19 83 PRO A O 1
ATOM 642 N N . GLU A 1 84 ? 4.480 14.926 2.260 1.00 97.38 84 GLU A N 1
ATOM 643 C CA . GLU A 1 84 ? 3.056 14.673 2.473 1.00 97.38 84 GLU A CA 1
ATOM 644 C C . GLU A 1 84 ? 2.766 13.177 2.640 1.00 97.38 84 GLU A C 1
ATOM 646 O O . GLU A 1 84 ? 1.938 12.793 3.472 1.00 97.38 84 GLU A O 1
ATOM 651 N N . TYR A 1 85 ? 3.475 12.322 1.899 1.00 97.62 85 TYR A N 1
ATOM 652 C CA . TYR A 1 85 ? 3.401 10.868 2.044 1.00 97.62 85 TYR A CA 1
ATOM 653 C C . TYR A 1 85 ? 3.858 10.430 3.442 1.00 97.62 85 TYR A C 1
ATOM 655 O O . TYR A 1 85 ? 3.120 9.737 4.147 1.00 97.62 85 TYR A O 1
ATOM 663 N N . ASN A 1 86 ? 5.024 10.915 3.882 1.00 96.62 86 ASN A N 1
ATOM 664 C CA . ASN A 1 86 ? 5.566 10.637 5.214 1.00 96.62 86 ASN A CA 1
ATOM 665 C C . ASN A 1 86 ? 4.621 11.124 6.325 1.00 96.62 86 ASN A C 1
ATOM 667 O O . ASN A 1 86 ? 4.368 10.400 7.291 1.00 96.62 86 ASN A O 1
ATOM 671 N N . ALA A 1 87 ? 4.061 12.329 6.176 1.00 97.44 87 ALA A N 1
ATOM 672 C CA . ALA A 1 87 ? 3.088 12.876 7.119 1.00 97.44 87 ALA A CA 1
ATOM 673 C C . ALA A 1 87 ? 1.805 12.027 7.179 1.00 97.44 87 ALA A C 1
ATOM 675 O O . ALA A 1 87 ? 1.285 11.758 8.263 1.00 97.44 87 ALA A O 1
ATOM 676 N N . SER A 1 88 ? 1.323 11.550 6.030 1.00 97.31 88 SER A N 1
ATOM 677 C CA . SER A 1 88 ? 0.145 10.679 5.945 1.00 97.31 88 SER A CA 1
ATOM 678 C C . SER A 1 88 ? 0.389 9.318 6.600 1.00 97.31 88 SER A C 1
ATOM 680 O O . SER A 1 88 ? -0.492 8.807 7.29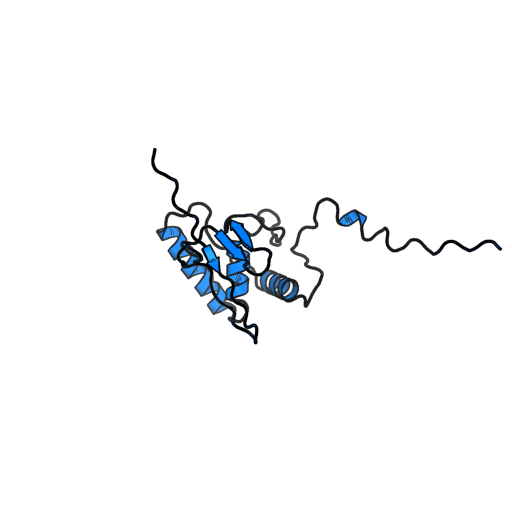4 1.00 97.31 88 SER A O 1
ATOM 682 N N . ALA A 1 89 ? 1.593 8.757 6.445 1.00 96.44 89 ALA A N 1
ATOM 683 C CA . ALA A 1 89 ? 1.981 7.501 7.080 1.00 96.44 89 ALA A CA 1
ATOM 684 C C . ALA A 1 89 ? 2.040 7.655 8.606 1.00 96.44 89 ALA A C 1
ATOM 686 O O . ALA A 1 89 ? 1.472 6.843 9.338 1.00 96.44 89 ALA A O 1
ATOM 687 N N . ALA A 1 90 ? 2.665 8.735 9.090 1.00 95.94 90 ALA A N 1
ATOM 688 C CA . ALA A 1 90 ? 2.733 9.053 10.513 1.00 95.94 90 ALA A CA 1
ATOM 689 C C . ALA A 1 90 ? 1.334 9.230 11.126 1.00 95.94 90 ALA A C 1
ATOM 691 O O . ALA A 1 90 ? 1.044 8.660 12.178 1.00 95.94 90 ALA A O 1
ATOM 692 N N . LYS A 1 91 ? 0.445 9.958 10.437 1.00 95.56 91 LYS A N 1
ATOM 693 C CA . LYS A 1 91 ? -0.944 10.155 10.867 1.00 95.56 91 LYS A CA 1
ATOM 694 C C . LYS A 1 91 ? -1.695 8.827 10.979 1.00 95.56 91 LYS A C 1
ATOM 696 O O . LYS A 1 91 ? -2.282 8.548 12.020 1.00 95.56 91 LYS A O 1
ATOM 701 N N . LEU A 1 92 ? -1.653 7.996 9.937 1.00 93.94 92 LEU A N 1
ATOM 702 C CA . LEU A 1 92 ? -2.353 6.712 9.938 1.00 93.94 92 LEU A CA 1
ATOM 703 C C . LEU A 1 92 ? -1.814 5.776 11.029 1.00 93.94 92 LEU A C 1
ATOM 705 O O . LEU A 1 92 ? -2.592 5.118 11.714 1.00 93.94 92 LEU A O 1
ATOM 709 N N . ASN A 1 93 ? -0.498 5.751 11.240 1.00 94.06 93 ASN A N 1
ATOM 710 C CA . ASN A 1 93 ? 0.110 4.967 12.314 1.00 94.06 93 ASN A CA 1
ATOM 711 C C . ASN A 1 93 ? -0.319 5.443 13.711 1.00 94.06 93 ASN A C 1
ATOM 713 O O . ASN A 1 93 ? -0.561 4.607 14.580 1.00 94.06 93 ASN A O 1
ATOM 717 N N . ALA A 1 94 ? -0.489 6.752 13.922 1.00 92.75 94 ALA A N 1
ATOM 718 C CA . ALA A 1 94 ? -1.028 7.288 15.174 1.00 92.75 94 ALA A CA 1
ATOM 719 C C . ALA A 1 94 ? -2.500 6.884 15.406 1.00 92.75 94 ALA A C 1
ATOM 721 O O . ALA A 1 94 ? -2.884 6.531 16.526 1.00 92.75 94 ALA A O 1
ATOM 722 N N . GLU A 1 95 ? -3.321 6.883 14.351 1.00 91.06 95 GLU A N 1
ATOM 723 C CA . GLU A 1 95 ? -4.712 6.411 14.415 1.00 91.06 95 GLU A CA 1
ATOM 724 C C . GLU A 1 95 ? -4.787 4.912 14.747 1.00 91.06 95 GLU A C 1
ATOM 726 O O . GLU A 1 95 ? -5.553 4.501 15.617 1.00 91.06 95 GLU A O 1
ATOM 731 N N . LEU A 1 96 ? -3.958 4.094 14.093 1.00 89.81 96 LEU A N 1
ATOM 732 C CA . LEU A 1 96 ? -3.890 2.646 14.305 1.00 89.81 96 LEU A CA 1
ATOM 733 C C . LEU A 1 96 ? -3.427 2.275 15.717 1.00 89.81 96 LEU A C 1
ATOM 735 O O . LEU A 1 96 ? -3.976 1.350 16.318 1.00 89.81 96 LEU A O 1
ATOM 739 N N . ALA A 1 97 ? -2.454 3.014 16.257 1.00 87.56 97 ALA A N 1
ATOM 740 C CA . ALA A 1 97 ? -2.005 2.848 17.635 1.00 87.56 97 ALA A CA 1
ATOM 741 C C . ALA A 1 97 ? -3.134 3.154 18.634 1.00 87.56 97 ALA A C 1
ATOM 743 O O . ALA A 1 97 ? -3.322 2.424 19.604 1.00 87.56 97 ALA A O 1
ATOM 744 N N . SER A 1 98 ? -3.930 4.192 18.359 1.00 82.75 98 SER A N 1
AT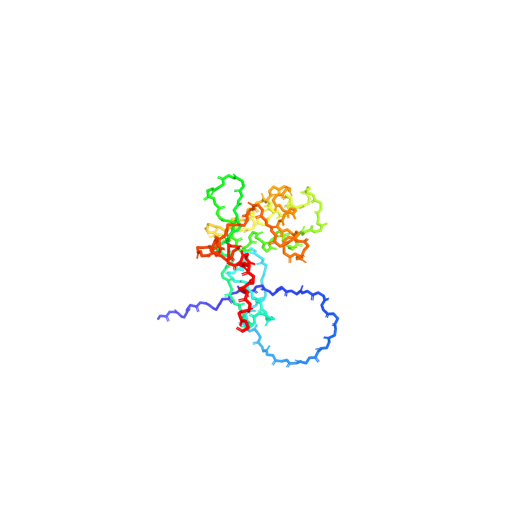OM 745 C CA . SER A 1 98 ? -5.065 4.592 19.202 1.00 82.75 98 SER A CA 1
ATOM 746 C C . SER A 1 98 ? -6.235 3.600 19.141 1.00 82.75 98 SER A C 1
ATOM 748 O O . SER A 1 98 ? -6.991 3.477 20.101 1.00 82.75 98 SER A O 1
ATOM 750 N N . ALA A 1 99 ? -6.381 2.873 18.030 1.00 76.94 99 ALA A N 1
ATOM 751 C CA . ALA A 1 99 ? -7.413 1.855 17.836 1.00 76.94 99 ALA A CA 1
ATOM 752 C C . ALA A 1 99 ? -7.084 0.492 18.482 1.00 76.94 99 ALA A C 1
ATOM 754 O O . ALA A 1 99 ? -7.901 -0.424 18.405 1.00 76.94 99 ALA A O 1
ATOM 755 N N . GLY A 1 100 ? -5.903 0.330 19.095 1.00 65.44 100 GLY A N 1
ATOM 756 C CA . GLY A 1 100 ? -5.479 -0.935 19.711 1.00 65.44 100 GLY A CA 1
ATOM 757 C C . GLY A 1 100 ? -5.189 -2.054 18.702 1.00 65.44 100 GLY A C 1
ATOM 758 O O . GLY A 1 100 ? -5.215 -3.230 19.058 1.00 65.44 100 GLY A O 1
ATOM 759 N N . GLY A 1 101 ? -4.937 -1.709 17.435 1.00 59.16 101 GLY A N 1
ATOM 760 C CA . GLY A 1 101 ? -4.603 -2.678 16.395 1.00 59.16 101 GLY A CA 1
ATOM 761 C C . GLY A 1 101 ? -3.164 -3.171 16.538 1.00 59.16 101 GLY A C 1
ATOM 762 O O . GLY A 1 101 ? -2.238 -2.554 16.014 1.00 59.16 101 GLY A O 1
ATOM 763 N N . GLU A 1 102 ? -2.955 -4.295 17.214 1.00 49.22 102 GLU A N 1
ATOM 764 C CA . GLU A 1 102 ? -1.639 -4.940 17.291 1.00 49.22 102 GLU A CA 1
ATOM 765 C C . GLU A 1 102 ? -1.166 -5.364 15.881 1.00 49.22 102 GLU A C 1
ATOM 767 O O . GLU A 1 102 ? -1.966 -5.778 15.037 1.00 49.22 102 GLU A O 1
ATOM 772 N N . GLY A 1 103 ? 0.119 -5.161 15.564 1.00 55.47 103 GLY A N 1
ATOM 773 C CA . GLY A 1 103 ? 0.705 -5.508 14.254 1.00 55.47 103 GLY A CA 1
ATOM 774 C C . GLY A 1 103 ? 0.237 -4.662 13.058 1.00 55.47 103 GLY A C 1
ATOM 775 O O . GLY A 1 103 ? 0.412 -5.071 11.911 1.00 55.47 103 GLY A O 1
ATOM 776 N N . SER A 1 104 ? -0.382 -3.500 13.297 1.00 65.56 104 SER A N 1
ATOM 777 C CA . SER A 1 104 ? -1.168 -2.816 12.266 1.00 65.56 104 SER A CA 1
ATOM 778 C C . SER A 1 104 ? -0.520 -1.626 11.563 1.00 65.56 104 SER A C 1
ATOM 780 O O . SER A 1 104 ? -1.127 -1.130 10.611 1.00 65.56 104 SER A O 1
ATOM 782 N N . ALA A 1 105 ? 0.671 -1.185 11.971 1.00 85.44 105 ALA A N 1
ATOM 783 C CA . ALA A 1 105 ? 1.327 -0.036 11.354 1.00 85.44 105 ALA A CA 1
ATOM 784 C C . ALA A 1 105 ? 1.533 -0.237 9.842 1.00 85.44 105 ALA A C 1
ATOM 786 O O . ALA A 1 105 ? 1.851 -1.334 9.373 1.00 85.44 105 ALA A O 1
ATOM 787 N N . VAL A 1 106 ? 1.350 0.837 9.078 1.00 91.88 106 VAL A N 1
ATOM 788 C CA . VAL A 1 106 ? 1.762 0.873 7.681 1.00 91.88 106 VAL A CA 1
ATOM 789 C C . VAL A 1 106 ? 3.271 1.029 7.592 1.00 91.88 106 VAL A C 1
ATOM 791 O O . VAL A 1 106 ? 3.884 1.821 8.315 1.00 91.88 106 VAL A O 1
ATOM 794 N N . HIS A 1 107 ? 3.857 0.271 6.673 1.00 92.69 107 HIS A N 1
ATOM 795 C CA . HIS A 1 107 ? 5.244 0.427 6.287 1.00 92.69 107 HIS A CA 1
ATOM 796 C C . HIS A 1 107 ? 5.384 1.695 5.439 1.00 92.69 107 HIS A C 1
ATOM 798 O O . HIS A 1 107 ? 4.755 1.814 4.385 1.00 92.69 107 HIS A O 1
ATOM 804 N N . ASN A 1 108 ? 6.193 2.642 5.910 1.00 94.19 108 ASN A N 1
ATOM 805 C CA . ASN A 1 108 ? 6.506 3.852 5.161 1.00 94.19 108 ASN A CA 1
ATOM 806 C C . ASN A 1 108 ? 7.608 3.534 4.143 1.00 94.19 108 ASN A C 1
ATOM 808 O O . ASN A 1 108 ? 8.778 3.475 4.514 1.00 94.19 108 ASN A O 1
ATOM 812 N N . LEU A 1 109 ? 7.218 3.260 2.896 1.00 93.62 109 LEU A N 1
ATOM 813 C CA . LEU A 1 109 ? 8.142 2.813 1.852 1.00 93.62 109 LEU A CA 1
ATOM 814 C C . LEU A 1 109 ? 9.181 3.888 1.535 1.00 93.62 109 LEU A C 1
ATOM 816 O O . LEU A 1 109 ? 8.855 5.078 1.455 1.00 93.62 109 LEU A O 1
ATOM 820 N N . ALA A 1 110 ? 10.419 3.461 1.286 1.00 93.38 110 ALA A N 1
ATOM 821 C CA . ALA A 1 110 ? 11.427 4.363 0.756 1.00 93.38 110 ALA A CA 1
ATOM 822 C C . ALA A 1 110 ? 11.008 4.868 -0.634 1.00 93.38 110 ALA A C 1
ATOM 824 O O . ALA A 1 110 ? 10.233 4.233 -1.349 1.00 93.38 110 ALA A O 1
ATOM 825 N N . PHE A 1 111 ? 11.540 6.020 -1.043 1.00 92.50 111 PHE A N 1
ATOM 826 C CA . PHE A 1 111 ? 11.156 6.651 -2.307 1.00 92.50 111 PHE A CA 1
ATOM 827 C C . PHE A 1 111 ? 11.317 5.720 -3.520 1.00 92.50 111 PHE A C 1
ATOM 829 O O . PHE A 1 111 ? 10.397 5.618 -4.327 1.00 92.50 111 PHE A O 1
ATOM 836 N N . VAL A 1 112 ? 12.449 5.013 -3.613 1.00 94.19 112 VAL A N 1
ATOM 837 C CA . VAL A 1 112 ? 12.738 4.080 -4.718 1.00 94.19 112 VAL A CA 1
ATOM 838 C C . VAL A 1 112 ? 11.768 2.897 -4.709 1.00 94.19 112 VAL A C 1
ATOM 840 O O . VAL A 1 112 ? 11.155 2.607 -5.729 1.00 94.19 112 VAL A O 1
ATOM 843 N N . GLU A 1 113 ? 11.550 2.288 -3.542 1.00 94.44 113 GLU A N 1
ATOM 844 C CA . GLU A 1 113 ? 10.609 1.174 -3.358 1.00 94.44 113 GLU A CA 1
ATOM 845 C C . GLU A 1 113 ? 9.182 1.572 -3.747 1.00 94.44 113 GLU A C 1
ATOM 847 O O . GLU A 1 113 ? 8.465 0.818 -4.400 1.00 94.44 113 GLU A O 1
ATOM 852 N N . ARG A 1 114 ? 8.761 2.784 -3.367 1.00 95.06 114 ARG A N 1
ATOM 853 C CA . ARG A 1 114 ? 7.449 3.318 -3.735 1.00 95.06 114 ARG A CA 1
ATOM 854 C C . ARG A 1 114 ? 7.341 3.526 -5.242 1.00 95.06 114 ARG A C 1
ATOM 856 O O . ARG A 1 114 ? 6.310 3.178 -5.801 1.00 95.06 114 ARG A O 1
ATOM 863 N N . LEU A 1 115 ? 8.354 4.095 -5.893 1.00 94.69 115 LEU A N 1
ATOM 864 C CA . LEU A 1 115 ? 8.324 4.289 -7.344 1.00 94.69 115 LEU A CA 1
ATOM 865 C C . LEU A 1 115 ? 8.208 2.960 -8.093 1.00 94.69 115 LEU A C 1
ATOM 867 O O . LEU A 1 115 ? 7.347 2.837 -8.961 1.00 94.69 115 LEU A O 1
ATOM 871 N N . ASP A 1 116 ? 9.023 1.974 -7.718 1.00 94.69 116 ASP A N 1
ATOM 872 C CA . ASP A 1 116 ? 8.991 0.631 -8.301 1.00 94.69 116 ASP A CA 1
ATOM 873 C C . ASP A 1 116 ? 7.615 -0.030 -8.115 1.00 94.69 116 ASP A C 1
ATOM 875 O O . ASP A 1 116 ? 6.990 -0.457 -9.088 1.00 94.69 116 ASP A O 1
ATOM 879 N N . LEU A 1 117 ? 7.078 -0.001 -6.888 1.00 95.12 117 LEU A N 1
ATOM 880 C CA . LEU A 1 117 ? 5.751 -0.539 -6.589 1.00 95.12 117 LEU A CA 1
ATOM 881 C C . LEU A 1 117 ? 4.660 0.090 -7.464 1.00 95.12 117 LEU A C 1
ATOM 883 O O . LEU A 1 117 ? 3.788 -0.619 -7.966 1.00 95.12 117 LEU A O 1
ATOM 887 N N . ILE A 1 118 ? 4.664 1.417 -7.609 1.00 95.19 118 ILE A N 1
ATOM 888 C CA . ILE A 1 118 ? 3.635 2.121 -8.380 1.00 95.19 118 ILE A CA 1
ATOM 889 C C . ILE A 1 118 ? 3.759 1.800 -9.869 1.00 95.19 118 ILE A C 1
ATOM 891 O O . ILE A 1 118 ? 2.747 1.463 -10.479 1.00 95.19 118 ILE A O 1
ATOM 895 N N . ALA A 1 119 ? 4.971 1.813 -10.432 1.00 94.38 119 ALA A N 1
ATOM 896 C CA . ALA A 1 119 ? 5.192 1.452 -11.831 1.00 94.38 119 ALA A CA 1
ATOM 897 C C . ALA A 1 119 ? 4.712 0.023 -12.138 1.00 94.38 119 ALA A C 1
ATOM 899 O O . ALA A 1 119 ? 4.063 -0.205 -13.162 1.00 94.38 119 ALA A O 1
ATOM 900 N N . TRP A 1 120 ? 4.967 -0.921 -11.227 1.00 94.69 120 TRP A N 1
ATOM 901 C CA . TRP A 1 120 ? 4.490 -2.297 -11.351 1.00 94.69 120 TRP A CA 1
ATOM 902 C C . TRP A 1 120 ? 2.958 -2.395 -11.265 1.00 94.69 120 TRP A C 1
ATOM 904 O O . TRP A 1 120 ? 2.322 -3.034 -12.101 1.00 94.69 120 TRP A O 1
ATOM 914 N N . LEU A 1 121 ? 2.331 -1.715 -10.296 1.00 93.19 121 LEU A N 1
ATOM 915 C CA . LEU A 1 121 ? 0.869 -1.713 -10.138 1.00 93.19 121 LEU A CA 1
ATOM 916 C C . LEU A 1 121 ? 0.131 -1.027 -11.300 1.00 93.19 121 LEU A C 1
ATOM 918 O O . LEU A 1 121 ? -1.003 -1.398 -11.602 1.00 93.19 121 LEU A O 1
ATOM 922 N N . GLU A 1 122 ? 0.749 -0.035 -11.940 1.00 92.44 122 GLU A N 1
ATOM 923 C CA . GLU A 1 122 ? 0.212 0.644 -13.127 1.00 92.44 122 GLU A CA 1
ATOM 924 C C . GLU A 1 122 ? 0.423 -0.159 -14.421 1.00 92.44 122 GLU A C 1
ATOM 926 O O . GLU A 1 122 ? -0.151 0.189 -15.453 1.00 92.44 122 GLU A O 1
ATOM 931 N N . GLY A 1 123 ? 1.213 -1.238 -14.375 1.00 90.69 123 GLY A N 1
ATOM 932 C CA . GLY A 1 123 ? 1.590 -2.021 -15.553 1.00 90.69 123 GLY A CA 1
ATOM 933 C C . GLY A 1 123 ? 2.593 -1.308 -16.464 1.00 90.69 123 GLY A C 1
ATOM 934 O O . GLY A 1 123 ? 2.743 -1.688 -17.622 1.00 90.69 123 GLY A O 1
ATOM 935 N N . ALA A 1 124 ? 3.271 -0.270 -15.964 1.00 90.31 124 ALA A N 1
ATOM 936 C CA . ALA A 1 124 ? 4.366 0.396 -16.667 1.00 90.31 124 ALA A CA 1
ATOM 937 C C . ALA A 1 124 ? 5.665 -0.432 -16.631 1.00 90.31 124 ALA A C 1
ATOM 939 O O . ALA A 1 124 ? 6.543 -0.226 -17.467 1.00 90.31 124 ALA A O 1
ATOM 940 N N . SER A 1 125 ? 5.770 -1.368 -15.682 1.00 87.25 125 SER A N 1
ATOM 941 C CA . SER A 1 125 ? 6.825 -2.379 -15.600 1.00 87.25 125 SER A CA 1
ATOM 942 C C . SER A 1 125 ? 6.220 -3.749 -15.291 1.00 87.25 125 SER A C 1
ATOM 944 O O . SER A 1 125 ? 5.357 -3.862 -14.422 1.00 87.25 125 SER A O 1
ATOM 946 N N . GLU A 1 126 ? 6.686 -4.793 -15.977 1.00 85.69 126 GLU A N 1
ATOM 947 C CA . GLU A 1 126 ? 6.336 -6.191 -15.670 1.00 85.69 126 GLU A CA 1
ATOM 948 C C . GLU A 1 126 ? 7.250 -6.782 -14.580 1.00 85.69 126 GLU A C 1
ATOM 950 O O . GLU A 1 126 ? 6.883 -7.740 -13.895 1.00 85.69 126 GLU A O 1
ATOM 955 N N . GLU A 1 127 ? 8.415 -6.163 -14.374 1.00 86.94 127 GLU A N 1
ATOM 956 C CA . GLU A 1 127 ? 9.440 -6.564 -13.413 1.00 86.94 127 GLU A CA 1
ATOM 957 C C . GLU A 1 127 ? 9.480 -5.597 -12.221 1.00 86.94 127 GLU A C 1
ATOM 959 O O . GLU A 1 127 ? 9.184 -4.407 -12.353 1.00 86.94 127 GLU A O 1
ATOM 964 N N . SER A 1 128 ? 9.841 -6.117 -11.047 1.00 90.12 128 SER A N 1
ATOM 965 C CA . SER A 1 128 ? 10.062 -5.341 -9.824 1.00 90.12 128 SER A CA 1
ATOM 966 C C . SER A 1 128 ? 11.196 -5.980 -9.031 1.00 90.12 128 SER A C 1
ATOM 968 O O . SER A 1 128 ? 11.182 -7.189 -8.783 1.00 90.12 128 SER A O 1
ATOM 970 N N . GLU A 1 129 ? 12.158 -5.169 -8.593 1.00 90.00 129 GLU A N 1
ATOM 971 C CA . GLU A 1 129 ? 13.297 -5.633 -7.783 1.00 90.00 129 GLU A CA 1
ATOM 972 C C . GLU A 1 129 ? 12.872 -6.070 -6.371 1.00 90.00 129 GLU A C 1
ATOM 974 O O . GLU A 1 129 ? 13.582 -6.807 -5.683 1.00 90.00 129 GLU A O 1
ATOM 979 N N . TYR A 1 130 ? 11.687 -5.633 -5.946 1.00 90.44 130 TYR A N 1
ATOM 980 C CA . TYR A 1 130 ? 11.164 -5.812 -4.598 1.00 90.44 130 TYR A CA 1
ATOM 981 C C . TYR A 1 130 ? 10.079 -6.891 -4.518 1.00 90.44 130 TYR A C 1
ATOM 983 O O . TYR A 1 130 ? 9.686 -7.286 -3.419 1.00 90.44 130 TYR A O 1
ATOM 991 N N . ILE A 1 131 ? 9.592 -7.415 -5.647 1.00 90.44 131 ILE A N 1
ATOM 992 C CA . ILE A 1 131 ? 8.604 -8.499 -5.668 1.00 90.44 131 ILE A CA 1
ATOM 993 C C . ILE A 1 131 ? 9.310 -9.851 -5.737 1.00 90.44 131 ILE A C 1
ATOM 995 O O . ILE A 1 131 ? 9.916 -10.233 -6.736 1.00 90.44 131 ILE A O 1
ATOM 999 N N . LYS A 1 132 ? 9.170 -10.635 -4.666 1.00 86.56 132 LYS A N 1
ATOM 1000 C CA . LYS A 1 132 ? 9.687 -12.004 -4.613 1.00 86.56 132 LYS A CA 1
ATOM 1001 C C . LYS A 1 132 ? 8.930 -12.899 -5.615 1.00 86.56 132 LYS A C 1
ATOM 1003 O O . LYS A 1 132 ? 7.694 -12.940 -5.562 1.00 86.56 132 LYS A O 1
ATOM 1008 N N . PRO A 1 133 ? 9.632 -13.658 -6.482 1.00 81.69 133 PRO A N 1
ATOM 1009 C CA . PRO A 1 133 ? 8.998 -14.620 -7.383 1.00 81.69 133 PRO A CA 1
ATOM 1010 C C . PRO A 1 133 ? 8.222 -15.691 -6.616 1.00 81.69 133 PRO A C 1
ATOM 1012 O O . PRO A 1 133 ? 8.586 -16.036 -5.489 1.00 81.69 133 PRO A O 1
ATOM 1015 N N . LEU A 1 134 ? 7.184 -16.255 -7.237 1.00 76.06 134 LEU A N 1
ATOM 1016 C CA . LEU A 1 134 ? 6.513 -17.433 -6.682 1.00 76.06 134 LEU A CA 1
ATOM 1017 C C . LEU A 1 134 ? 7.454 -18.641 -6.725 1.00 76.06 134 LEU A C 1
ATOM 1019 O O . LEU A 1 134 ? 8.278 -18.773 -7.636 1.00 76.06 134 LEU A O 1
ATOM 1023 N N . GLU A 1 135 ? 7.314 -19.553 -5.763 1.00 60.00 135 GLU A N 1
ATOM 1024 C CA . GLU A 1 135 ? 7.916 -20.883 -5.870 1.00 60.00 135 GLU A CA 1
ATOM 1025 C C . GLU A 1 135 ? 7.327 -21.587 -7.103 1.00 60.00 135 GLU A C 1
ATOM 1027 O O . GLU A 1 135 ? 6.184 -22.034 -7.095 1.00 60.00 135 GLU A O 1
ATOM 1032 N N . GLY A 1 136 ? 8.098 -21.606 -8.195 1.00 57.34 136 GLY A N 1
ATOM 1033 C CA . GLY A 1 136 ? 7.705 -22.170 -9.491 1.00 57.34 136 GLY A CA 1
ATOM 1034 C C . GLY A 1 136 ? 7.957 -21.257 -10.698 1.00 57.34 136 GLY A C 1
ATOM 1035 O O . GLY A 1 136 ? 8.197 -21.770 -11.787 1.00 57.34 136 GLY A O 1
ATOM 1036 N N . ASP A 1 137 ? 8.011 -19.931 -10.518 1.00 55.69 137 ASP A N 1
ATOM 1037 C CA . ASP A 1 137 ? 8.148 -18.977 -11.642 1.00 55.69 137 ASP A CA 1
ATOM 1038 C C . ASP A 1 137 ? 9.514 -19.057 -12.339 1.00 55.69 137 ASP A C 1
ATOM 1040 O O . ASP A 1 137 ? 9.626 -18.855 -13.544 1.00 55.69 137 ASP A O 1
ATOM 1044 N N . ARG A 1 138 ? 10.571 -19.451 -11.614 1.00 52.44 138 ARG A N 1
ATOM 1045 C CA . ARG A 1 138 ? 11.923 -19.584 -12.189 1.00 52.44 138 ARG A CA 1
ATOM 1046 C C . ARG A 1 138 ? 12.059 -20.715 -13.220 1.00 52.44 138 ARG A C 1
ATOM 1048 O O . ARG A 1 138 ? 13.099 -20.811 -13.864 1.00 52.44 138 ARG A O 1
ATOM 1055 N N . ALA A 1 139 ? 11.047 -21.571 -13.377 1.00 45.34 139 ALA A N 1
ATOM 1056 C CA . ALA A 1 139 ? 11.049 -22.645 -14.371 1.00 45.34 139 ALA A CA 1
ATOM 1057 C C . ALA A 1 139 ? 10.413 -22.241 -15.720 1.00 45.34 139 ALA A C 1
ATOM 1059 O O . ALA A 1 139 ? 10.590 -22.963 -16.701 1.00 45.34 139 ALA A O 1
ATOM 1060 N N . GLY A 1 140 ? 9.694 -21.111 -15.791 1.00 43.16 140 GLY A N 1
ATOM 1061 C CA . GLY A 1 140 ? 8.946 -20.690 -16.985 1.00 43.16 140 GLY A CA 1
ATOM 1062 C C . GLY A 1 140 ? 9.800 -20.040 -18.079 1.00 43.16 140 GLY A C 1
ATOM 1063 O O . GLY A 1 140 ? 9.613 -20.334 -19.259 1.00 43.16 140 GLY A O 1
ATOM 1064 N N . ASP A 1 141 ? 10.793 -19.233 -17.703 1.00 43.81 141 ASP A N 1
ATOM 1065 C CA . ASP A 1 141 ? 11.614 -18.469 -18.657 1.00 43.81 141 ASP A CA 1
ATOM 1066 C C . ASP A 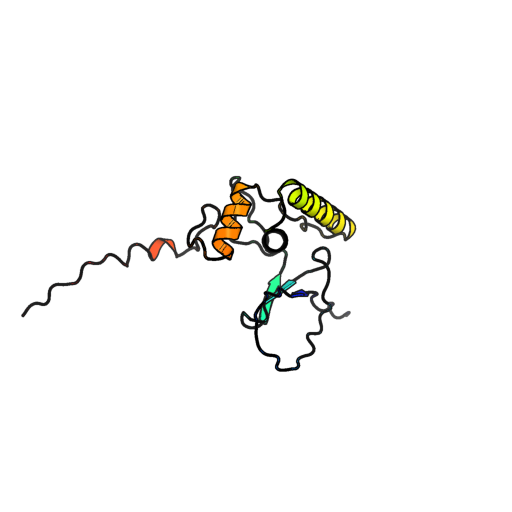1 141 ? 12.604 -19.320 -19.469 1.00 43.81 141 ASP A C 1
ATOM 1068 O O . ASP A 1 141 ? 12.985 -18.970 -20.586 1.00 43.81 141 ASP A O 1
ATOM 1072 N N . ALA A 1 142 ? 12.990 -20.496 -18.967 1.00 41.47 142 ALA A N 1
ATOM 1073 C CA . ALA A 1 142 ? 13.886 -21.398 -19.692 1.00 41.47 142 ALA A CA 1
ATOM 1074 C C . ALA A 1 142 ? 13.172 -22.231 -20.779 1.00 41.47 142 ALA A C 1
ATOM 1076 O O . ALA A 1 142 ? 13.830 -22.773 -21.669 1.00 41.47 142 ALA A O 1
ATOM 1077 N N . ALA A 1 143 ? 11.838 -22.338 -20.742 1.00 41.28 143 ALA A N 1
ATOM 1078 C CA . ALA A 1 143 ? 11.080 -23.192 -21.662 1.00 41.28 143 ALA A CA 1
ATOM 1079 C C . ALA A 1 143 ? 10.706 -22.500 -22.988 1.00 41.28 143 ALA A C 1
ATOM 1081 O O . ALA A 1 143 ? 10.424 -23.181 -23.975 1.00 41.28 143 ALA A O 1
ATOM 1082 N N . ALA A 1 144 ? 10.757 -21.165 -23.058 1.00 44.16 144 ALA A N 1
ATOM 1083 C CA . ALA A 1 144 ? 10.407 -20.404 -24.263 1.00 44.16 144 ALA A CA 1
ATOM 1084 C C . ALA A 1 144 ? 11.521 -20.360 -25.330 1.00 44.16 144 ALA A C 1
ATOM 1086 O O . ALA A 1 144 ? 11.322 -19.822 -26.418 1.00 44.16 144 ALA A O 1
ATOM 1087 N N . ARG A 1 145 ? 12.693 -20.953 -25.060 1.00 45.69 145 ARG A N 1
ATOM 1088 C CA . ARG A 1 145 ? 13.846 -20.952 -25.974 1.00 45.69 145 ARG A CA 1
ATOM 1089 C C . ARG A 1 145 ? 14.261 -22.362 -26.403 1.00 45.69 145 ARG A C 1
ATOM 1091 O O . ARG A 1 145 ? 15.444 -22.675 -26.482 1.00 45.69 145 ARG A O 1
ATOM 1098 N N . ALA A 1 146 ? 13.289 -23.222 -26.702 1.00 46.91 146 ALA A N 1
ATOM 1099 C CA . ALA A 1 146 ? 13.544 -24.440 -27.469 1.00 46.91 146 ALA A CA 1
ATOM 1100 C C . ALA A 1 146 ? 13.494 -24.106 -28.977 1.00 46.91 146 ALA A C 1
ATOM 1102 O O . ALA A 1 146 ? 12.469 -23.607 -29.447 1.00 46.91 146 ALA A O 1
ATOM 1103 N N . PRO A 1 147 ? 14.567 -24.339 -29.759 1.00 49.31 147 PRO A N 1
ATOM 1104 C CA . PRO A 1 147 ? 14.554 -24.056 -31.193 1.00 49.31 147 PRO A CA 1
ATOM 1105 C C . PRO A 1 147 ? 13.558 -24.973 -31.928 1.00 49.31 147 PRO A C 1
ATOM 1107 O O . PRO A 1 147 ? 13.360 -26.123 -31.517 1.00 49.31 147 PRO A O 1
ATOM 1110 N N . PRO A 1 148 ? 12.933 -24.505 -33.027 1.00 50.31 148 PRO A N 1
ATOM 1111 C CA . PRO A 1 148 ? 11.991 -25.316 -33.786 1.00 50.31 148 PRO A CA 1
ATOM 1112 C C . PRO A 1 148 ? 12.692 -26.553 -34.361 1.00 50.31 148 PRO A C 1
ATOM 1114 O O . PRO A 1 148 ? 13.736 -26.461 -35.007 1.00 50.31 148 PRO A O 1
ATOM 1117 N N . ARG A 1 149 ? 12.101 -27.729 -34.117 1.00 51.97 149 ARG A N 1
ATOM 1118 C CA . ARG A 1 149 ? 12.563 -29.010 -34.668 1.00 51.97 149 ARG A CA 1
ATOM 1119 C C . ARG A 1 149 ? 12.531 -28.971 -36.206 1.00 51.97 149 ARG A C 1
ATOM 1121 O O . ARG A 1 149 ? 11.527 -28.518 -36.762 1.00 51.97 149 ARG A O 1
ATOM 1128 N N . PRO A 1 150 ? 13.559 -29.482 -36.906 1.00 56.44 150 PRO A N 1
ATOM 1129 C CA . PRO A 1 150 ? 13.536 -29.552 -38.360 1.00 56.44 150 PRO A CA 1
ATOM 1130 C C . PRO A 1 150 ? 12.495 -30.579 -38.828 1.00 56.44 150 PRO A C 1
ATOM 1132 O O . PRO A 1 150 ? 12.415 -31.689 -38.297 1.00 56.44 150 PRO A O 1
ATOM 1135 N N . ARG A 1 151 ? 11.693 -30.203 -39.831 1.00 50.88 151 ARG A N 1
ATOM 1136 C CA . ARG A 1 151 ? 10.818 -31.132 -40.557 1.00 50.88 151 ARG A CA 1
ATOM 1137 C C . ARG A 1 151 ? 11.693 -32.000 -41.462 1.00 50.88 151 ARG A C 1
ATOM 1139 O O . ARG A 1 151 ? 12.300 -31.480 -42.392 1.00 50.88 151 ARG A O 1
ATOM 1146 N N . LEU A 1 152 ? 11.764 -33.296 -41.174 1.00 51.31 152 LEU A N 1
ATOM 1147 C CA . LEU A 1 152 ? 12.279 -34.286 -42.118 1.00 51.31 152 LEU A CA 1
ATOM 1148 C C . LEU A 1 152 ? 11.200 -34.542 -43.178 1.00 51.31 152 LEU A C 1
ATOM 1150 O O . LEU A 1 152 ? 10.034 -34.738 -42.824 1.00 51.31 152 LEU A O 1
ATOM 1154 N N . GLY A 1 153 ? 11.604 -34.424 -44.444 1.00 56.81 153 GLY A N 1
ATOM 1155 C CA . GLY A 1 153 ? 10.803 -34.764 -45.622 1.00 56.81 153 GLY A CA 1
ATOM 1156 C C . GLY A 1 153 ? 10.790 -36.253 -45.923 1.00 56.81 153 GLY A C 1
ATOM 1157 O O . GLY A 1 153 ? 11.527 -37.005 -45.244 1.00 56.81 153 GLY A O 1
#

pLDDT: mean 75.97, std 19.85, range [34.41, 97.62]

Organism: NCBI:txid1442378

Foldseek 3Di:
DDDDDDAAEAEDDDPDPDDDDDDDDPPHDHDPLLPHQWYFYVPVVRDIGGQQQFAQFAAPVRDGGFGNSQLVLLVVCVPPDLVVSVVSQVVSQVSNVVVVPPSRRHDSHDPVSSVQSNCCVVVVDVDGPRGHDDPPPVVPVVVVPDDDDDDDD